Protein AF-Q5DG18-F1 (afdb_monomer_lite)

Structure (mmCIF, N/CA/C/O backbone):
data_AF-Q5DG18-F1
#
_entry.id   AF-Q5DG18-F1
#
loop_
_atom_site.group_PDB
_atom_site.id
_atom_site.type_symbol
_atom_site.label_atom_id
_atom_site.label_alt_id
_atom_site.label_comp_id
_atom_site.label_asym_id
_atom_site.label_entity_id
_atom_site.label_seq_id
_atom_site.pdbx_PDB_ins_code
_atom_site.Cartn_x
_atom_site.Cartn_y
_atom_site.Cartn_z
_atom_site.occupancy
_atom_site.B_iso_or_equiv
_atom_site.auth_seq_id
_atom_site.auth_comp_id
_atom_site.auth_asym_id
_atom_site.auth_atom_id
_atom_site.pdbx_PDB_model_num
ATOM 1 N N . MET A 1 1 ? -19.435 -71.019 -3.517 1.00 37.62 1 MET A N 1
ATOM 2 C CA . MET A 1 1 ? -18.216 -71.158 -2.699 1.00 37.62 1 MET A CA 1
ATOM 3 C C . MET A 1 1 ? -17.917 -69.802 -2.084 1.00 37.62 1 MET A C 1
ATOM 5 O O . MET A 1 1 ? -17.405 -68.933 -2.761 1.00 37.62 1 MET A O 1
ATOM 9 N N . ILE A 1 2 ? -18.351 -69.668 -0.830 1.00 40.06 2 ILE A N 1
ATOM 10 C CA . ILE A 1 2 ? -17.754 -68.855 0.236 1.00 40.06 2 ILE A CA 1
ATOM 11 C C . ILE A 1 2 ? -17.782 -67.321 0.075 1.00 40.06 2 ILE A C 1
ATOM 13 O O . ILE A 1 2 ? -17.008 -66.695 -0.637 1.00 40.06 2 ILE A O 1
ATOM 17 N N . TYR A 1 3 ? -18.711 -66.772 0.852 1.00 34.22 3 TYR A N 1
ATOM 18 C CA . TYR A 1 3 ? -18.859 -65.410 1.341 1.00 34.22 3 TYR A CA 1
ATOM 19 C C . TYR A 1 3 ? -17.612 -64.866 2.069 1.00 34.22 3 TYR A C 1
ATOM 21 O O . TYR A 1 3 ? -16.872 -65.628 2.681 1.00 34.22 3 TYR A O 1
ATOM 29 N N . SER A 1 4 ? -17.556 -63.533 2.184 1.00 35.25 4 SER A N 1
ATOM 30 C CA . SER A 1 4 ? -17.407 -62.809 3.464 1.00 35.25 4 SER A CA 1
ATOM 31 C C . SER A 1 4 ? -16.164 -61.920 3.643 1.00 35.25 4 SER A C 1
ATOM 33 O O . SER A 1 4 ? -15.028 -62.373 3.687 1.00 35.25 4 SER A O 1
ATOM 35 N N . THR A 1 5 ? -16.481 -60.642 3.882 1.00 39.91 5 THR A N 1
ATOM 36 C CA . THR A 1 5 ? -15.894 -59.723 4.879 1.00 39.91 5 THR A CA 1
ATOM 37 C C . THR A 1 5 ? -14.458 -59.232 4.719 1.00 39.91 5 THR A C 1
ATOM 39 O O . THR A 1 5 ? -13.484 -59.821 5.171 1.00 39.91 5 THR A O 1
ATOM 42 N N . HIS A 1 6 ? -14.403 -58.012 4.192 1.00 39.56 6 HIS A N 1
ATOM 43 C CA . HIS A 1 6 ? -13.329 -57.040 4.296 1.00 39.56 6 HIS A CA 1
ATOM 44 C C . HIS A 1 6 ? -13.414 -56.337 5.670 1.00 39.56 6 HIS A C 1
ATOM 46 O O . HIS A 1 6 ? -14.017 -55.273 5.794 1.00 39.56 6 HIS A O 1
ATOM 52 N N . SER A 1 7 ? -12.853 -56.936 6.719 1.00 46.97 7 SER A N 1
ATOM 53 C CA . SER A 1 7 ? -12.585 -56.265 7.999 1.00 46.97 7 SER A CA 1
ATOM 54 C C . SER A 1 7 ? -11.583 -57.086 8.803 1.00 46.97 7 SER A C 1
ATOM 56 O O . SER A 1 7 ? -11.714 -58.300 8.850 1.00 46.97 7 SER A O 1
ATOM 58 N N . GLU A 1 8 ? -10.655 -56.395 9.468 1.00 44.25 8 GLU A N 1
ATOM 59 C CA . GLU A 1 8 ? -9.570 -56.919 10.317 1.00 44.25 8 GLU A CA 1
ATOM 60 C C . GLU A 1 8 ? -8.264 -57.236 9.573 1.00 44.25 8 GLU A C 1
ATOM 62 O O . GLU A 1 8 ? -8.126 -58.245 8.902 1.00 44.25 8 GLU A O 1
ATOM 67 N N . ILE A 1 9 ? -7.300 -56.314 9.664 1.00 42.97 9 ILE A N 1
ATOM 68 C CA . ILE A 1 9 ? -5.936 -56.510 10.204 1.00 42.97 9 ILE A CA 1
ATOM 69 C C . ILE A 1 9 ? -5.275 -55.112 10.184 1.00 42.97 9 ILE A C 1
ATOM 71 O O . ILE A 1 9 ? -4.301 -54.811 9.497 1.00 42.97 9 ILE A O 1
ATOM 75 N N . PHE A 1 10 ? -5.841 -54.192 10.974 1.00 50.53 10 PHE A N 1
ATOM 76 C CA . PHE A 1 10 ? -5.001 -53.233 11.688 1.00 50.53 10 PHE A CA 1
ATOM 77 C C . PHE A 1 10 ? -4.280 -54.063 12.750 1.00 50.53 10 PHE A C 1
ATOM 79 O O . PHE A 1 10 ? -4.848 -54.382 13.788 1.00 50.53 10 PHE A O 1
ATOM 86 N N . GLY A 1 11 ? -3.059 -54.497 12.459 1.00 45.44 11 GLY A N 1
ATOM 87 C CA . GLY A 1 11 ? -2.344 -55.373 13.372 1.00 45.44 11 GLY A CA 1
ATOM 88 C C . GLY A 1 11 ? -0.892 -55.535 12.977 1.00 45.44 11 GLY A C 1
ATOM 89 O O . GLY A 1 11 ? -0.553 -56.397 12.181 1.00 45.44 11 GLY A O 1
ATOM 90 N N . ASN A 1 12 ? -0.035 -54.753 13.634 1.00 52.44 12 ASN A N 1
ATOM 91 C CA . ASN A 1 12 ? 1.319 -55.175 13.983 1.00 52.44 12 ASN A CA 1
ATOM 92 C C . ASN A 1 12 ? 2.467 -54.933 12.973 1.00 52.44 12 ASN A C 1
ATOM 94 O O . ASN A 1 12 ? 3.279 -55.812 12.703 1.00 52.44 12 ASN A O 1
ATOM 98 N N . ARG A 1 13 ? 2.643 -53.687 12.507 1.00 51.22 13 ARG A N 1
ATOM 99 C CA . ARG A 1 13 ? 3.901 -53.255 11.849 1.00 51.22 13 ARG A CA 1
ATOM 100 C C . ARG A 1 13 ? 5.101 -53.110 12.804 1.00 51.22 13 ARG A C 1
ATOM 102 O O . ARG A 1 13 ? 6.229 -52.981 12.341 1.00 51.22 13 ARG A O 1
ATOM 109 N N . ASN A 1 14 ? 4.887 -53.179 14.119 1.00 52.22 14 ASN A N 1
ATOM 110 C CA . ASN A 1 14 ? 5.923 -52.893 15.119 1.00 52.22 14 ASN A CA 1
ATOM 111 C C . ASN A 1 14 ? 6.667 -54.138 15.638 1.00 52.22 14 ASN A C 1
ATOM 113 O O . ASN A 1 14 ? 7.639 -53.994 16.373 1.00 52.22 14 ASN A O 1
ATOM 117 N N . THR A 1 15 ? 6.265 -55.354 15.256 1.00 53.34 15 THR A N 1
ATOM 118 C CA . THR A 1 15 ? 6.989 -56.589 15.630 1.00 53.34 15 THR A CA 1
ATOM 119 C C . THR A 1 15 ? 7.996 -57.047 14.579 1.00 53.34 15 THR A C 1
ATOM 121 O O . THR A 1 15 ? 9.030 -57.599 14.945 1.00 53.34 15 THR A O 1
ATOM 124 N N . LEU A 1 16 ? 7.777 -56.747 13.294 1.00 50.22 16 LEU A N 1
ATOM 125 C CA . LEU A 1 16 ? 8.704 -57.140 12.221 1.00 50.22 16 LEU A CA 1
ATOM 126 C C . LEU A 1 16 ? 10.040 -56.383 12.270 1.00 50.22 16 LEU A C 1
ATOM 128 O O . LEU A 1 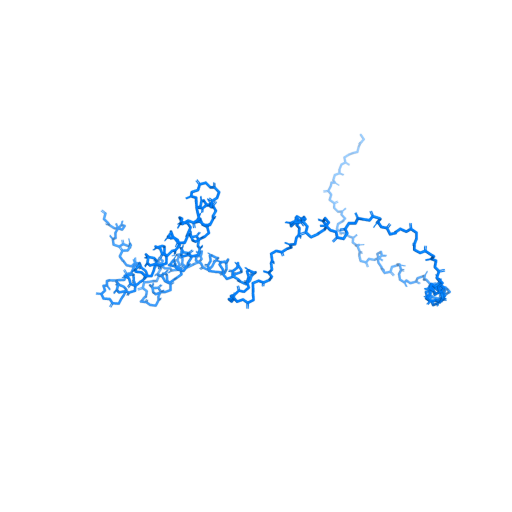16 ? 11.077 -56.941 11.929 1.00 50.22 16 LEU A O 1
ATOM 132 N N . VAL A 1 17 ? 10.043 -55.139 12.758 1.00 54.16 17 VAL A N 1
ATOM 133 C CA . VAL A 1 17 ? 11.279 -54.349 12.921 1.00 54.16 17 VAL A CA 1
ATOM 134 C C . VAL A 1 17 ? 12.109 -54.848 14.110 1.00 54.16 17 VAL A C 1
ATOM 136 O O . VAL A 1 17 ? 13.332 -54.757 14.093 1.00 54.16 17 VAL A O 1
ATOM 139 N N . LYS A 1 18 ? 11.456 -55.429 15.125 1.00 48.97 18 LYS A N 1
ATOM 140 C CA . LYS A 1 18 ? 12.129 -55.942 16.324 1.00 48.97 18 LYS A CA 1
ATOM 141 C C . LYS A 1 18 ? 12.815 -57.291 16.078 1.00 48.97 18 LYS A C 1
ATOM 143 O O . LYS A 1 18 ? 13.897 -57.513 16.599 1.00 48.97 18 LYS A O 1
ATOM 148 N N . ALA A 1 19 ? 12.259 -58.138 15.208 1.00 49.84 19 ALA A N 1
ATOM 149 C CA . ALA A 1 19 ? 12.877 -59.416 14.838 1.00 49.84 19 ALA A CA 1
ATOM 150 C C . ALA A 1 19 ? 14.132 -59.268 13.949 1.00 49.84 19 ALA A C 1
ATOM 152 O O . ALA A 1 19 ? 15.004 -60.132 13.968 1.00 49.84 19 ALA A O 1
ATOM 153 N N . LEU A 1 20 ? 14.255 -58.164 13.199 1.00 49.22 20 LEU A N 1
ATOM 154 C CA . LEU A 1 20 ? 15.414 -57.887 12.338 1.00 49.22 20 LEU A CA 1
ATOM 155 C C . LEU A 1 20 ? 16.660 -57.406 13.101 1.00 49.22 20 LEU A C 1
ATOM 157 O O . LEU A 1 20 ? 17.750 -57.421 12.535 1.00 49.22 20 LEU A O 1
ATOM 161 N N . PHE A 1 21 ? 16.518 -56.990 14.364 1.00 52.03 21 PHE A N 1
ATOM 162 C CA . PHE A 1 21 ? 17.633 -56.481 15.171 1.00 52.03 21 PHE A CA 1
ATOM 163 C C . PHE A 1 21 ? 18.273 -57.521 16.106 1.00 52.03 21 PHE A C 1
ATOM 165 O O . PHE A 1 21 ? 19.394 -57.296 16.553 1.00 52.03 21 PHE A O 1
ATOM 172 N N . ASP A 1 22 ? 17.632 -58.671 16.342 1.00 51.44 22 ASP A N 1
ATOM 173 C CA . ASP A 1 22 ? 18.088 -59.640 17.355 1.00 51.44 22 ASP A CA 1
ATOM 174 C C . ASP A 1 22 ? 18.911 -60.828 16.802 1.00 51.44 22 ASP A C 1
ATOM 176 O O . ASP A 1 22 ? 19.286 -61.719 17.560 1.00 51.44 22 ASP A O 1
ATOM 180 N N . THR A 1 23 ? 19.252 -60.872 15.504 1.00 58.81 23 THR A N 1
ATOM 181 C CA . THR A 1 23 ? 20.007 -62.010 14.916 1.00 58.81 23 THR A CA 1
ATOM 182 C C . THR A 1 23 ? 21.055 -61.621 13.864 1.00 58.81 23 THR A C 1
ATOM 184 O O . THR A 1 23 ? 21.134 -62.216 12.792 1.00 58.81 23 THR A O 1
ATOM 187 N N . ALA A 1 24 ? 21.926 -60.653 14.161 1.00 50.12 24 ALA A N 1
ATOM 188 C CA . ALA A 1 24 ? 23.115 -60.408 13.336 1.00 50.12 24 ALA A CA 1
ATOM 189 C C . ALA A 1 24 ? 24.408 -60.707 14.124 1.00 50.12 24 ALA A C 1
ATOM 191 O O . ALA A 1 24 ? 24.731 -59.973 15.060 1.00 50.12 24 ALA A O 1
ATOM 192 N N . PRO A 1 25 ? 25.168 -61.766 13.776 1.00 54.53 25 PRO A N 1
ATOM 193 C CA . PRO A 1 25 ? 26.430 -62.081 14.436 1.00 54.53 25 PRO A CA 1
ATOM 194 C C . PRO A 1 25 ? 27.489 -61.005 14.147 1.00 54.53 25 PRO A C 1
ATOM 196 O O . PRO A 1 25 ? 27.579 -60.448 13.051 1.00 54.53 25 PRO A O 1
ATOM 199 N N . THR A 1 26 ? 28.331 -60.743 15.145 1.00 58.75 26 THR A N 1
ATOM 200 C CA . THR A 1 26 ? 29.384 -59.710 15.212 1.00 58.75 26 THR A CA 1
ATOM 201 C C . THR A 1 26 ? 30.460 -59.776 14.113 1.00 58.75 26 THR A C 1
ATOM 203 O O . THR A 1 26 ? 31.319 -58.898 14.036 1.00 58.75 26 THR A O 1
ATOM 206 N N . SER A 1 27 ? 30.409 -60.762 13.215 1.00 56.41 27 SER A N 1
ATOM 207 C CA . SER A 1 27 ? 31.329 -60.944 12.087 1.00 56.41 27 SER A CA 1
ATOM 208 C C . SER A 1 27 ? 31.022 -60.051 10.874 1.00 56.41 27 SER A C 1
ATOM 210 O O . SER A 1 27 ? 31.940 -59.692 10.136 1.00 56.41 27 SER A O 1
ATOM 212 N N . ILE A 1 28 ? 29.769 -59.624 10.678 1.00 58.28 28 ILE A N 1
ATOM 213 C CA . ILE A 1 28 ? 29.373 -58.809 9.509 1.00 58.28 28 ILE A CA 1
ATOM 214 C C . ILE A 1 28 ? 29.826 -57.347 9.666 1.00 58.28 28 ILE A C 1
ATOM 216 O O . ILE A 1 28 ? 30.274 -56.715 8.707 1.00 58.28 28 ILE A O 1
ATOM 220 N N . MET A 1 29 ? 29.792 -56.818 10.892 1.00 58.25 29 MET A N 1
ATOM 221 C CA . MET A 1 29 ? 30.180 -55.431 11.174 1.00 58.25 29 MET A CA 1
ATOM 222 C C . MET A 1 29 ? 31.688 -55.184 11.012 1.00 58.25 29 MET A C 1
ATOM 224 O O . MET A 1 29 ? 32.088 -54.112 10.558 1.00 58.25 29 MET A O 1
ATOM 228 N N . LEU A 1 30 ? 32.531 -56.179 11.311 1.00 56.16 30 LEU A N 1
ATOM 229 C CA . LEU A 1 30 ? 33.982 -56.070 11.120 1.00 56.16 30 LEU A CA 1
ATOM 230 C C . LEU A 1 30 ? 34.377 -56.135 9.637 1.00 56.16 30 LEU A C 1
ATOM 232 O O . LEU A 1 30 ? 35.253 -55.380 9.217 1.00 56.16 30 LEU A O 1
ATOM 236 N N . ALA A 1 31 ? 33.689 -56.943 8.823 1.00 58.59 31 ALA A N 1
ATOM 237 C CA . ALA A 1 31 ? 33.901 -56.976 7.374 1.00 58.59 31 ALA A CA 1
ATOM 238 C C . ALA A 1 31 ? 33.528 -55.639 6.704 1.00 58.59 31 ALA A C 1
ATOM 240 O O . ALA A 1 31 ? 34.260 -55.145 5.840 1.00 58.59 31 ALA A O 1
ATOM 241 N N . TYR A 1 32 ? 32.436 -55.009 7.155 1.00 56.97 32 TYR A N 1
ATOM 242 C CA . TYR A 1 32 ? 32.004 -53.706 6.645 1.00 56.97 32 TYR A CA 1
ATOM 243 C C . TYR A 1 32 ? 32.986 -52.582 7.017 1.00 56.97 32 TYR A C 1
ATOM 245 O O . TYR A 1 32 ? 33.297 -51.721 6.189 1.00 56.97 32 TYR A O 1
ATOM 253 N N . TYR A 1 33 ? 33.537 -52.612 8.237 1.00 58.00 33 TYR A N 1
ATOM 254 C CA . TYR A 1 33 ? 34.531 -51.628 8.679 1.00 58.00 33 TYR A CA 1
ATOM 255 C C . TYR A 1 33 ? 35.888 -51.790 7.975 1.00 58.00 33 TYR A C 1
ATOM 257 O O . TYR A 1 33 ? 36.498 -50.793 7.581 1.00 58.00 33 TYR A O 1
ATOM 265 N N . GLN A 1 34 ? 36.343 -53.028 7.756 1.00 57.03 34 GLN A N 1
ATOM 266 C CA . GLN A 1 34 ? 37.609 -53.322 7.071 1.00 57.03 34 GLN A CA 1
ATOM 267 C C . GLN A 1 34 ? 37.562 -52.934 5.579 1.00 57.03 34 GLN A C 1
ATOM 269 O O . GLN A 1 34 ? 38.504 -52.319 5.076 1.00 57.03 34 GLN A O 1
ATOM 274 N N . CYS A 1 35 ? 36.441 -53.176 4.882 1.00 53.53 35 CYS A N 1
ATOM 275 C CA . CYS A 1 35 ? 36.270 -52.773 3.476 1.00 53.53 35 CYS A CA 1
ATOM 276 C C . CYS A 1 35 ? 36.292 -51.246 3.271 1.00 53.53 35 CYS A C 1
ATOM 278 O O . CYS A 1 35 ? 36.811 -50.764 2.263 1.00 53.53 35 CYS A O 1
ATOM 280 N N . ARG A 1 36 ? 35.776 -50.464 4.230 1.00 55.38 36 ARG A N 1
ATOM 281 C CA . ARG A 1 36 ? 35.717 -48.992 4.130 1.00 55.38 36 ARG A CA 1
ATOM 282 C C . ARG A 1 36 ? 37.065 -48.307 4.393 1.00 55.38 36 ARG A C 1
ATOM 284 O O . ARG A 1 36 ? 37.339 -47.237 3.849 1.00 55.38 36 ARG A O 1
ATOM 291 N N . LEU A 1 37 ? 37.920 -48.923 5.211 1.00 51.16 37 LEU A N 1
ATOM 292 C CA . LEU A 1 37 ? 39.277 -48.434 5.489 1.00 51.16 37 LEU A CA 1
ATOM 293 C C . LEU A 1 37 ? 40.284 -48.825 4.396 1.00 51.16 37 LEU A C 1
ATOM 295 O O . LEU A 1 37 ? 41.245 -48.092 4.166 1.00 51.16 37 LEU A O 1
ATOM 299 N N . LEU A 1 38 ? 40.045 -49.924 3.671 1.00 51.91 38 LEU A N 1
ATOM 300 C CA . LEU A 1 38 ? 40.872 -50.317 2.525 1.00 51.91 38 LEU A CA 1
ATOM 301 C C . LEU A 1 38 ? 40.547 -49.498 1.259 1.00 51.91 38 LEU A C 1
ATOM 303 O O . LEU A 1 38 ? 41.451 -49.172 0.491 1.00 51.91 38 LEU A O 1
ATOM 307 N N . SER A 1 39 ? 39.287 -49.076 1.070 1.00 50.84 39 SER A N 1
ATOM 308 C CA . SER A 1 39 ? 38.889 -48.262 -0.094 1.00 50.84 39 SER A CA 1
ATOM 309 C C . SER A 1 39 ? 39.436 -46.829 -0.069 1.00 50.84 39 SER A C 1
ATOM 311 O O . SER A 1 39 ? 39.425 -46.150 -1.090 1.00 50.84 39 SER A O 1
ATOM 313 N N . SER A 1 40 ? 39.914 -46.349 1.083 1.00 50.28 40 SER A N 1
ATOM 314 C CA . SER A 1 40 ? 40.430 -44.983 1.252 1.00 50.28 40 SER A CA 1
ATOM 315 C C . SER A 1 40 ? 41.936 -44.847 0.986 1.00 50.28 40 SER A C 1
ATOM 317 O O . SER A 1 40 ? 42.458 -43.735 1.030 1.00 50.28 40 SER A O 1
ATOM 319 N N . ARG A 1 41 ? 42.646 -45.941 0.660 1.00 52.75 41 ARG A N 1
ATOM 320 C CA . ARG A 1 41 ? 44.099 -45.922 0.388 1.00 52.75 41 ARG A CA 1
ATOM 321 C C . ARG A 1 41 ? 44.510 -46.250 -1.056 1.00 52.75 41 ARG A C 1
ATOM 323 O O . ARG A 1 41 ? 45.704 -46.288 -1.326 1.00 52.75 41 ARG A O 1
ATOM 330 N N . LEU A 1 42 ? 43.573 -46.432 -1.994 1.00 54.97 42 LEU A N 1
ATOM 331 C CA . LEU A 1 42 ? 43.878 -46.838 -3.382 1.00 54.97 42 LEU A CA 1
ATOM 332 C C . LEU A 1 42 ? 43.311 -45.920 -4.481 1.00 54.97 42 LEU A C 1
ATOM 334 O O . LEU A 1 42 ? 43.016 -46.374 -5.581 1.00 54.97 42 LEU A O 1
ATOM 338 N N . THR A 1 43 ? 43.229 -44.611 -4.241 1.00 53.22 43 THR A N 1
ATOM 339 C CA . THR A 1 43 ? 43.080 -43.620 -5.329 1.00 53.22 43 THR A CA 1
ATOM 340 C C . THR A 1 43 ? 44.033 -42.440 -5.139 1.00 53.22 43 THR A C 1
ATOM 342 O O . THR A 1 43 ? 43.641 -41.279 -5.180 1.00 53.22 43 THR A O 1
ATOM 345 N N . ALA A 1 44 ? 45.306 -42.752 -4.905 1.00 53.19 44 ALA A N 1
ATOM 346 C CA . ALA A 1 44 ? 46.431 -41.859 -5.154 1.00 53.19 44 ALA A CA 1
ATOM 347 C C . ALA A 1 44 ? 47.261 -42.507 -6.269 1.00 53.19 44 ALA A C 1
ATOM 349 O O . ALA A 1 44 ? 48.213 -43.238 -6.017 1.00 53.19 44 ALA A O 1
ATOM 350 N N . GLY A 1 45 ? 46.817 -42.329 -7.511 1.00 42.91 45 GLY A N 1
ATOM 351 C CA . GLY A 1 45 ? 47.455 -42.908 -8.687 1.00 42.91 45 GLY A CA 1
ATOM 352 C C . GLY A 1 45 ? 47.111 -42.077 -9.909 1.00 42.91 45 GLY A C 1
ATOM 353 O O . GLY A 1 45 ? 45.979 -42.093 -10.383 1.00 42.91 45 GLY A O 1
ATOM 354 N N . SER A 1 46 ? 48.084 -41.300 -10.368 1.00 53.34 46 SER A N 1
ATOM 355 C CA . SER A 1 46 ? 48.025 -40.477 -11.569 1.00 53.34 46 SER A CA 1
ATOM 356 C C . SER A 1 46 ? 47.644 -41.315 -12.790 1.00 53.34 46 SER A C 1
ATOM 358 O O . SER A 1 46 ? 48.384 -42.216 -13.177 1.00 53.34 46 SER A O 1
ATOM 360 N N . ILE A 1 47 ? 46.525 -40.976 -13.432 1.00 52.50 47 ILE A N 1
ATOM 361 C CA . ILE A 1 47 ? 46.190 -41.440 -14.780 1.00 52.50 47 ILE A CA 1
ATOM 362 C C . ILE A 1 47 ? 45.974 -40.202 -15.648 1.00 52.50 47 ILE A C 1
ATOM 364 O O . ILE A 1 47 ? 45.283 -39.250 -15.288 1.00 52.50 47 ILE A O 1
ATOM 368 N N . ILE A 1 48 ? 46.672 -40.223 -16.773 1.00 49.59 48 ILE A N 1
ATOM 369 C CA . ILE A 1 48 ? 46.853 -39.171 -17.764 1.00 49.59 48 ILE A CA 1
ATOM 370 C C . ILE A 1 48 ? 45.493 -38.603 -18.205 1.00 49.59 48 ILE A C 1
ATOM 372 O O . ILE A 1 48 ? 44.598 -39.327 -18.637 1.00 49.59 48 ILE A O 1
ATOM 376 N N . SER A 1 49 ? 45.345 -37.279 -18.109 1.00 49.75 49 SER A N 1
ATOM 377 C CA . SER A 1 49 ? 44.162 -36.533 -18.548 1.00 49.75 49 SER A CA 1
ATOM 378 C C . SER A 1 49 ? 44.093 -36.489 -20.083 1.00 49.75 49 SER A C 1
ATOM 380 O O . SER A 1 49 ? 44.608 -35.569 -20.712 1.00 49.75 49 SER A O 1
ATOM 382 N N . VAL A 1 50 ? 43.462 -37.500 -20.690 1.00 54.59 50 VAL A N 1
ATOM 383 C CA . VAL A 1 50 ? 43.197 -37.594 -22.148 1.00 54.59 50 VAL A CA 1
ATOM 384 C C . VAL A 1 50 ? 41.761 -37.155 -22.501 1.00 54.59 50 VAL A C 1
ATOM 386 O O . VAL A 1 50 ? 41.290 -37.322 -23.616 1.00 54.59 50 VAL A O 1
ATOM 389 N N . CYS A 1 51 ? 41.055 -36.502 -21.575 1.00 47.72 51 CYS A N 1
ATOM 390 C CA . CYS A 1 51 ? 39.781 -35.823 -21.840 1.00 47.72 51 CYS A CA 1
ATOM 391 C C . CYS A 1 51 ? 39.902 -34.321 -21.541 1.00 47.72 51 CYS A C 1
ATOM 393 O O . CYS A 1 51 ? 39.180 -33.776 -20.710 1.00 47.72 51 CYS A O 1
ATOM 395 N N . ARG A 1 52 ? 40.834 -33.629 -22.208 1.00 47.09 52 ARG A N 1
ATOM 396 C CA . ARG A 1 52 ? 40.710 -32.175 -22.384 1.00 47.09 52 ARG A CA 1
ATOM 397 C C . ARG A 1 52 ? 39.816 -31.934 -23.600 1.00 47.09 52 ARG A C 1
ATOM 399 O O . ARG A 1 52 ? 40.219 -32.338 -24.690 1.00 47.09 52 ARG A O 1
ATOM 406 N N . PRO A 1 53 ? 38.660 -31.257 -23.479 1.00 48.62 53 PRO A N 1
ATOM 407 C CA . PRO A 1 53 ? 37.985 -30.740 -24.658 1.00 48.62 53 PRO A CA 1
ATOM 408 C C . PRO A 1 53 ? 38.926 -29.740 -25.340 1.00 48.62 53 PRO A C 1
ATOM 410 O O . PRO A 1 53 ? 39.241 -28.669 -24.811 1.00 48.62 53 PRO A O 1
ATOM 413 N N . ILE A 1 54 ? 39.432 -30.144 -26.504 1.00 57.06 54 ILE A N 1
ATOM 414 C CA . ILE A 1 54 ? 40.191 -29.303 -27.418 1.00 57.06 54 ILE A CA 1
ATOM 415 C C . ILE A 1 54 ? 39.257 -28.168 -27.857 1.00 57.06 54 ILE A C 1
ATOM 417 O O . ILE A 1 54 ? 38.198 -28.383 -28.435 1.00 57.06 54 ILE A O 1
ATOM 421 N N . THR A 1 55 ? 39.665 -26.942 -27.526 1.00 54.12 55 THR A N 1
ATOM 422 C CA . THR A 1 55 ? 39.068 -25.659 -27.930 1.00 54.12 55 THR A CA 1
ATOM 423 C C . THR A 1 55 ? 37.635 -25.367 -27.464 1.00 54.12 55 THR A C 1
ATOM 425 O O . THR A 1 55 ? 36.687 -25.405 -28.235 1.00 54.12 55 THR A O 1
ATOM 428 N N . GLN A 1 56 ? 37.478 -24.882 -26.227 1.00 50.75 56 GLN A N 1
ATOM 429 C CA . GLN A 1 56 ? 36.319 -24.030 -25.904 1.00 50.75 56 GLN A CA 1
ATOM 430 C C . GLN A 1 56 ? 36.602 -22.850 -24.959 1.00 50.75 56 GLN A C 1
ATOM 432 O O . GLN A 1 56 ? 35.678 -22.207 -24.471 1.00 50.75 56 GLN A O 1
ATOM 437 N N . GLY A 1 57 ? 37.867 -22.454 -24.776 1.00 49.03 57 GLY A N 1
ATOM 438 C CA . GLY A 1 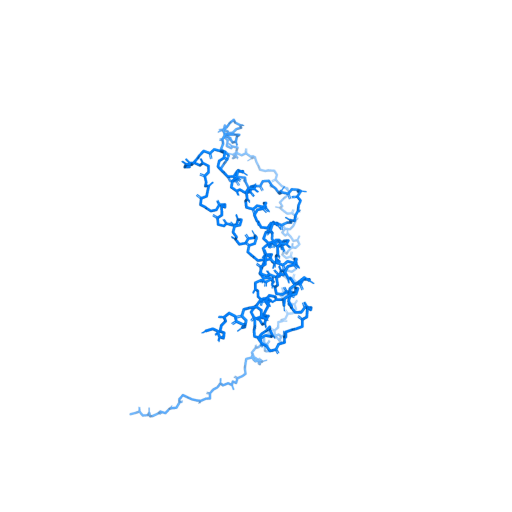57 ? 38.208 -21.272 -23.967 1.00 49.03 57 GLY A CA 1
ATOM 439 C C . GLY A 1 57 ? 37.651 -19.942 -24.505 1.00 49.03 57 GLY A C 1
ATOM 440 O O . GLY A 1 57 ? 37.511 -18.988 -23.746 1.00 49.03 57 GLY A O 1
ATOM 441 N N . ARG A 1 58 ? 37.293 -19.865 -25.798 1.00 47.12 58 ARG A N 1
ATOM 442 C CA . ARG A 1 58 ? 36.780 -18.632 -26.426 1.00 47.12 58 ARG A CA 1
ATOM 443 C C . ARG A 1 58 ? 35.260 -18.630 -26.666 1.00 47.12 58 ARG A C 1
ATOM 445 O O . ARG A 1 58 ? 34.679 -17.555 -26.743 1.00 47.12 58 ARG A O 1
ATOM 452 N N . VAL A 1 59 ? 34.604 -19.796 -26.704 1.00 50.44 59 VAL A N 1
ATOM 453 C CA . VAL A 1 59 ? 33.143 -19.913 -26.932 1.00 50.44 59 VAL A CA 1
ATOM 454 C C . VAL A 1 59 ? 32.356 -20.053 -25.622 1.00 50.44 59 VAL A C 1
ATOM 456 O O . VAL A 1 59 ? 31.220 -19.594 -25.549 1.00 50.44 59 VAL A O 1
ATOM 459 N N . LEU A 1 60 ? 32.964 -20.548 -24.537 1.00 50.56 60 LEU A N 1
ATOM 460 C CA . LEU A 1 60 ? 32.316 -20.551 -23.214 1.00 50.56 60 LEU A CA 1
ATOM 461 C C . LEU A 1 60 ? 32.121 -19.142 -22.634 1.00 50.56 60 LEU A C 1
ATOM 463 O O . LEU A 1 60 ? 31.275 -18.944 -21.770 1.00 50.56 60 LEU A O 1
ATOM 467 N N . LYS A 1 61 ? 32.847 -18.137 -23.142 1.00 49.88 61 LYS A N 1
ATOM 468 C CA . LYS A 1 61 ? 32.590 -16.728 -22.810 1.00 49.88 61 LYS A CA 1
ATOM 469 C C . LYS A 1 61 ? 31.409 -16.132 -23.592 1.00 49.88 61 LYS A C 1
ATOM 471 O O . LYS A 1 61 ? 30.933 -15.061 -23.231 1.00 49.88 61 LYS A O 1
ATOM 476 N N . ALA A 1 62 ? 30.959 -16.805 -24.655 1.00 53.56 62 ALA A N 1
ATOM 477 C CA . ALA A 1 62 ? 29.929 -16.321 -25.573 1.00 53.56 62 ALA A CA 1
ATOM 478 C C . ALA A 1 62 ? 28.537 -16.929 -25.318 1.00 53.56 62 ALA A C 1
ATOM 480 O O . ALA A 1 62 ? 27.538 -16.332 -25.710 1.00 53.56 62 ALA A O 1
ATOM 481 N N . MET A 1 63 ? 28.428 -18.065 -24.621 1.00 52.66 63 MET A N 1
ATOM 482 C CA . MET A 1 63 ? 27.131 -18.624 -24.219 1.00 52.66 63 MET A CA 1
ATOM 483 C C . MET A 1 63 ? 26.758 -18.176 -22.807 1.00 52.66 63 MET A C 1
ATOM 485 O O . MET A 1 63 ? 27.002 -18.853 -21.813 1.00 52.66 63 MET A O 1
ATOM 489 N N . LYS A 1 64 ? 26.094 -17.020 -22.734 1.00 56.88 64 LYS A N 1
ATOM 490 C CA . LYS A 1 64 ? 25.380 -16.512 -21.553 1.00 56.88 64 LYS A CA 1
ATOM 491 C C . LYS A 1 64 ? 24.076 -17.300 -21.313 1.00 56.88 64 LYS A C 1
ATOM 493 O O . LYS A 1 64 ? 23.015 -16.712 -21.133 1.00 56.88 64 LYS A O 1
ATOM 498 N N . LEU A 1 65 ? 24.134 -18.629 -21.386 1.00 59.47 65 LEU A N 1
ATOM 499 C CA . LEU A 1 65 ? 22.978 -19.520 -21.318 1.00 59.47 65 LEU A CA 1
ATOM 500 C C . LEU A 1 65 ? 23.143 -20.440 -20.103 1.00 59.47 65 LEU A C 1
ATOM 502 O O . LEU A 1 65 ? 23.711 -21.520 -20.208 1.00 59.47 65 LEU A O 1
ATOM 506 N N . GLY A 1 66 ? 22.706 -19.966 -18.932 1.00 55.41 66 GLY A N 1
ATOM 507 C CA . GLY A 1 66 ? 22.625 -20.791 -17.719 1.00 55.41 66 GLY A CA 1
ATOM 508 C C . GLY A 1 66 ? 23.306 -20.246 -16.463 1.00 55.41 66 GLY A C 1
ATOM 509 O O . GLY A 1 66 ? 23.213 -20.880 -15.416 1.00 55.41 66 GLY A O 1
ATOM 510 N N . THR A 1 67 ? 23.960 -19.080 -16.494 1.00 63.44 67 THR A N 1
ATOM 511 C CA . THR A 1 67 ? 24.387 -18.455 -15.233 1.00 63.44 67 THR A CA 1
ATOM 512 C C . THR A 1 67 ? 23.140 -17.970 -14.502 1.00 63.44 67 THR A C 1
ATOM 514 O O . THR A 1 67 ? 22.451 -17.076 -14.999 1.00 63.44 67 THR A O 1
ATOM 517 N N . ALA A 1 68 ? 22.834 -18.574 -13.347 1.00 63.53 68 ALA A N 1
ATOM 518 C CA . ALA A 1 68 ? 21.788 -18.082 -12.457 1.00 63.53 68 ALA A CA 1
ATOM 519 C C . ALA A 1 68 ? 21.968 -16.563 -12.270 1.00 63.53 68 ALA A C 1
ATOM 521 O O . ALA A 1 68 ? 23.115 -16.101 -12.188 1.00 63.53 68 ALA A O 1
ATOM 522 N N . PRO A 1 69 ? 20.875 -15.776 -12.264 1.00 67.56 69 PRO A N 1
ATOM 523 C CA . PRO A 1 69 ? 20.974 -14.333 -12.103 1.00 67.56 69 PRO A CA 1
ATOM 524 C C . PRO A 1 69 ? 21.840 -14.031 -10.880 1.00 67.56 69 PRO A C 1
ATOM 526 O O . PRO A 1 69 ? 21.694 -14.672 -9.837 1.00 67.56 69 PRO A O 1
ATOM 529 N N . ALA A 1 70 ? 22.783 -13.097 -11.033 1.00 67.31 70 ALA A N 1
ATOM 530 C CA . ALA A 1 70 ? 23.679 -12.717 -9.952 1.00 67.31 70 ALA A CA 1
ATOM 531 C C . ALA A 1 70 ? 22.854 -12.420 -8.693 1.00 67.31 70 ALA A C 1
ATOM 533 O O . ALA A 1 70 ? 21.862 -11.688 -8.772 1.00 67.31 70 ALA A O 1
ATOM 534 N N . VAL A 1 71 ? 23.254 -13.010 -7.558 1.00 66.81 71 VAL A N 1
ATOM 535 C CA . VAL A 1 71 ? 22.591 -12.800 -6.265 1.00 66.81 71 VAL A CA 1
ATOM 536 C C . VAL A 1 71 ? 22.412 -11.300 -6.071 1.00 66.81 71 VAL A C 1
ATOM 538 O O . VAL A 1 71 ? 23.392 -10.553 -6.052 1.00 66.81 71 VAL A O 1
ATOM 541 N N . GLN A 1 72 ? 21.157 -10.859 -5.976 1.00 68.19 72 GLN A N 1
ATOM 542 C CA . GLN A 1 72 ? 20.829 -9.476 -5.659 1.00 68.19 72 GLN A CA 1
ATOM 543 C C . GLN A 1 72 ? 21.433 -9.187 -4.277 1.00 68.19 72 GLN A C 1
ATOM 545 O O . GLN A 1 72 ? 20.970 -9.721 -3.274 1.00 68.19 72 GLN A O 1
ATOM 550 N N . LYS A 1 73 ? 22.519 -8.408 -4.227 1.00 66.94 73 LYS A N 1
ATOM 551 C CA . LYS A 1 73 ? 23.230 -8.087 -2.975 1.00 66.94 73 LYS A CA 1
ATOM 552 C C . LYS A 1 73 ? 22.591 -6.930 -2.201 1.00 66.94 73 LYS A C 1
ATOM 554 O O . LYS A 1 73 ? 23.090 -6.555 -1.146 1.00 66.94 73 LYS A O 1
ATOM 559 N N . THR A 1 74 ? 21.522 -6.344 -2.731 1.00 75.19 74 THR A N 1
ATOM 560 C CA . THR A 1 74 ? 20.900 -5.130 -2.203 1.00 75.19 74 THR A CA 1
ATOM 561 C C . THR A 1 74 ? 19.398 -5.345 -2.079 1.00 75.19 74 THR A C 1
ATOM 563 O O . THR A 1 74 ? 18.764 -5.813 -3.023 1.00 75.19 74 THR A O 1
ATOM 566 N N . GLY A 1 75 ? 18.832 -4.982 -0.928 1.00 79.00 75 GLY A N 1
ATOM 567 C CA . GLY A 1 75 ? 17.413 -5.169 -0.624 1.00 79.00 75 GLY A CA 1
ATOM 568 C C . GLY A 1 75 ? 17.089 -6.515 0.029 1.00 79.00 75 GLY A C 1
ATOM 569 O O . GLY A 1 75 ? 17.974 -7.281 0.408 1.00 79.00 75 GLY A O 1
ATOM 570 N N . LEU A 1 76 ? 15.791 -6.772 0.198 1.00 82.12 76 LEU A N 1
ATOM 571 C CA . LEU A 1 76 ? 15.282 -8.005 0.790 1.00 82.12 76 LEU A CA 1
ATOM 572 C C . LEU A 1 76 ? 15.519 -9.188 -0.162 1.00 82.12 76 LEU A C 1
ATOM 574 O O . LEU A 1 76 ? 15.297 -9.070 -1.368 1.00 82.12 76 LEU A O 1
ATOM 578 N N . LEU A 1 77 ? 15.938 -10.336 0.378 1.00 90.44 77 LEU A N 1
ATOM 579 C CA . LEU A 1 77 ? 16.111 -11.550 -0.420 1.00 90.44 77 LEU A CA 1
ATOM 580 C C . LEU A 1 77 ? 14.788 -11.920 -1.120 1.00 90.44 77 LEU A C 1
ATOM 582 O O . LEU A 1 77 ? 13.737 -11.857 -0.474 1.00 90.44 77 LEU A O 1
ATOM 586 N N . PRO A 1 78 ? 14.813 -12.372 -2.390 1.00 88.50 78 PRO A N 1
ATOM 587 C CA . PRO A 1 78 ? 13.593 -12.724 -3.121 1.00 88.50 78 PRO A CA 1
ATOM 588 C C . PRO A 1 78 ? 12.727 -13.775 -2.413 1.00 88.50 78 PRO A C 1
ATOM 590 O O . PRO A 1 78 ? 11.504 -13.684 -2.433 1.00 88.50 78 PRO A O 1
ATOM 593 N N . SER A 1 79 ? 13.356 -14.743 -1.740 1.00 90.25 79 SER A N 1
ATOM 594 C CA . SER A 1 79 ? 12.655 -15.764 -0.953 1.00 90.25 79 SER A CA 1
ATOM 595 C C . SER A 1 79 ? 11.921 -15.171 0.250 1.00 90.25 79 SER A C 1
ATOM 597 O O . SER A 1 79 ? 10.782 -15.537 0.518 1.00 90.25 79 SER A O 1
ATOM 599 N N . VAL A 1 80 ? 12.546 -14.228 0.958 1.00 92.81 80 VAL A N 1
ATOM 600 C CA . VAL A 1 80 ? 11.935 -13.561 2.114 1.00 92.81 80 VAL A CA 1
ATOM 601 C C . VAL A 1 80 ? 10.795 -12.654 1.658 1.00 92.81 80 VAL A C 1
ATOM 603 O O . VAL A 1 80 ? 9.734 -12.678 2.270 1.00 92.81 80 VAL A O 1
ATOM 606 N N . HIS A 1 81 ? 10.974 -11.916 0.558 1.00 91.06 81 HIS A N 1
ATOM 607 C CA . HIS A 1 81 ? 9.911 -11.102 -0.038 1.00 91.06 81 HIS A CA 1
ATOM 608 C C . HIS A 1 81 ? 8.667 -11.942 -0.344 1.00 91.06 81 HIS A C 1
ATOM 610 O O . HIS A 1 81 ? 7.570 -11.608 0.098 1.00 91.06 81 HIS A O 1
ATOM 616 N N . TRP A 1 82 ? 8.859 -13.080 -1.016 1.00 93.69 82 TRP A N 1
ATOM 617 C CA . TRP A 1 82 ? 7.779 -14.010 -1.327 1.00 93.69 82 TRP A CA 1
ATOM 618 C C . TRP A 1 82 ? 7.064 -14.512 -0.066 1.00 93.69 82 TRP A C 1
ATOM 620 O O . TRP A 1 82 ? 5.834 -14.499 -0.006 1.00 93.69 82 TRP A O 1
ATOM 630 N N . THR A 1 83 ? 7.815 -14.899 0.969 1.00 95.94 83 THR A N 1
ATOM 631 C CA . THR A 1 83 ? 7.226 -15.368 2.230 1.00 95.94 83 THR A CA 1
ATOM 632 C C . THR A 1 83 ? 6.396 -14.278 2.908 1.00 95.94 83 THR A C 1
ATOM 634 O O . THR A 1 83 ? 5.286 -14.557 3.359 1.00 95.94 83 THR A O 1
ATOM 637 N N . ILE A 1 84 ? 6.879 -13.031 2.947 1.00 94.69 84 ILE A N 1
ATOM 638 C CA . ILE A 1 84 ? 6.140 -11.918 3.565 1.00 94.69 84 ILE A CA 1
ATOM 639 C C . ILE A 1 84 ? 4.839 -11.638 2.806 1.00 94.69 84 ILE A C 1
ATOM 641 O O . ILE A 1 84 ? 3.796 -11.481 3.439 1.00 94.69 84 ILE A O 1
ATOM 645 N N . GLU A 1 85 ? 4.859 -11.638 1.471 1.00 95.06 85 GLU A N 1
ATOM 646 C CA . GLU A 1 85 ? 3.633 -11.483 0.678 1.00 95.06 85 GLU A CA 1
ATOM 647 C C . GLU A 1 85 ? 2.582 -12.536 1.039 1.00 95.06 85 GLU A C 1
ATOM 649 O O . GLU A 1 85 ? 1.400 -12.211 1.184 1.00 95.06 85 GLU A O 1
ATOM 654 N N . ARG A 1 86 ? 3.006 -13.802 1.187 1.00 96.62 86 ARG A N 1
ATOM 655 C CA . ARG A 1 86 ? 2.096 -14.892 1.553 1.00 96.62 86 ARG A CA 1
ATOM 656 C C . ARG A 1 86 ? 1.550 -14.702 2.962 1.00 96.62 86 ARG A C 1
ATOM 658 O O . ARG A 1 86 ? 0.351 -14.876 3.153 1.00 96.62 86 ARG A O 1
ATOM 665 N N . ILE A 1 87 ? 2.382 -14.287 3.918 1.00 97.00 87 ILE A N 1
ATOM 666 C CA . ILE A 1 87 ? 1.940 -14.001 5.289 1.00 97.00 87 ILE A CA 1
ATOM 667 C C . ILE A 1 87 ? 0.856 -12.919 5.283 1.00 97.00 87 ILE A C 1
ATOM 669 O O . ILE A 1 87 ? -0.217 -13.153 5.835 1.00 97.00 87 ILE A O 1
ATOM 673 N N . ILE A 1 88 ? 1.074 -11.789 4.599 1.00 96.19 88 ILE A N 1
ATOM 674 C CA . ILE A 1 88 ? 0.065 -10.719 4.516 1.00 96.19 88 ILE A CA 1
ATOM 675 C C . ILE A 1 88 ? -1.219 -11.230 3.850 1.00 96.19 88 ILE A C 1
ATOM 677 O O . ILE A 1 88 ? -2.302 -11.031 4.394 1.00 96.19 88 ILE A O 1
ATOM 681 N N . ALA A 1 89 ? -1.113 -11.948 2.727 1.00 96.19 89 ALA A N 1
ATOM 682 C CA . ALA A 1 89 ? -2.278 -12.485 2.023 1.00 96.19 89 ALA A CA 1
ATOM 683 C C . ALA A 1 89 ? -3.090 -13.463 2.892 1.00 96.19 89 ALA A C 1
ATOM 685 O O . ALA A 1 89 ? -4.312 -13.360 2.975 1.00 96.19 89 ALA A O 1
ATOM 686 N N . THR A 1 90 ? -2.419 -14.388 3.584 1.00 97.50 90 THR A N 1
ATOM 687 C CA . THR A 1 90 ? -3.089 -15.328 4.498 1.00 97.50 90 THR A CA 1
ATOM 688 C C . THR A 1 90 ? -3.664 -14.632 5.729 1.00 97.50 90 THR A C 1
ATOM 690 O O . THR A 1 90 ? -4.730 -15.022 6.192 1.00 97.50 90 THR A O 1
ATOM 693 N N . GLY A 1 91 ? -3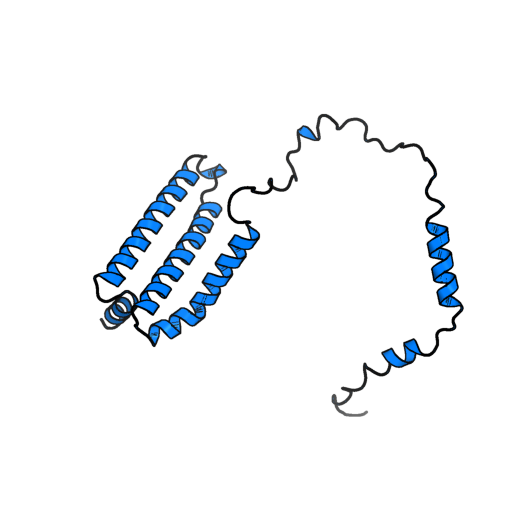.014 -13.574 6.225 1.00 96.50 91 GLY A N 1
ATOM 694 C CA . GLY A 1 91 ? -3.497 -12.772 7.348 1.00 96.50 91 GLY A CA 1
ATOM 695 C C . GLY A 1 91 ? -4.740 -11.948 7.013 1.00 96.50 91 GLY A C 1
ATOM 696 O O . GLY A 1 91 ? -5.568 -11.712 7.888 1.00 96.50 91 GLY A O 1
ATOM 697 N N . MET A 1 92 ? -4.927 -11.565 5.747 1.00 96.62 92 MET A N 1
ATOM 698 C CA . MET A 1 92 ? -6.128 -10.851 5.303 1.00 96.62 92 MET A CA 1
ATOM 699 C C . MET A 1 92 ? -7.389 -11.729 5.316 1.00 96.62 92 MET A C 1
ATOM 701 O O . MET A 1 92 ? -8.482 -11.201 5.501 1.00 96.62 92 MET A O 1
ATOM 705 N N . LEU A 1 93 ? -7.262 -13.057 5.196 1.00 96.69 93 LEU A N 1
ATOM 706 C CA . LEU A 1 93 ? -8.409 -13.975 5.228 1.00 96.69 93 LEU A CA 1
ATOM 707 C C . LEU A 1 93 ? -9.238 -13.870 6.523 1.00 96.69 93 LEU A C 1
ATOM 709 O O . LEU A 1 93 ? -10.438 -13.621 6.418 1.00 96.69 93 LEU A O 1
ATOM 713 N N . PRO A 1 94 ? -8.660 -14.014 7.735 1.00 95.88 94 PRO A N 1
ATOM 714 C CA . PRO A 1 94 ? -9.398 -13.778 8.973 1.00 95.88 94 PRO A CA 1
ATOM 715 C C . PRO A 1 94 ? -9.650 -12.289 9.237 1.00 95.88 94 PRO A C 1
ATOM 717 O O . PRO A 1 94 ? -10.577 -11.957 9.965 1.00 95.88 94 PRO A O 1
ATOM 720 N N . LEU A 1 95 ? -8.869 -11.378 8.652 1.00 95.75 95 LEU A N 1
ATOM 721 C CA . LEU A 1 95 ? -9.023 -9.943 8.892 1.00 95.75 95 LEU A CA 1
ATOM 722 C C . LEU A 1 95 ? -10.403 -9.423 8.465 1.00 95.75 95 LEU A C 1
ATOM 724 O O . LEU A 1 95 ? -11.014 -8.654 9.201 1.00 95.75 95 LEU A O 1
ATOM 728 N N . TYR A 1 96 ? -10.912 -9.859 7.311 1.00 93.44 96 TYR A N 1
ATOM 729 C CA . TYR A 1 96 ? -12.204 -9.402 6.789 1.00 93.44 96 TYR A CA 1
ATOM 730 C C . TYR A 1 96 ? -13.414 -9.741 7.677 1.00 93.44 96 TYR A C 1
ATOM 732 O O . TYR A 1 96 ? -14.157 -8.817 8.005 1.00 93.44 96 TYR A O 1
ATOM 740 N N . PRO A 1 97 ? -13.643 -10.996 8.119 1.00 94.75 97 PRO A N 1
ATOM 741 C CA . PRO A 1 97 ? -14.757 -11.287 9.021 1.00 94.75 97 PRO A CA 1
ATOM 742 C C . PRO A 1 97 ? -14.616 -10.573 10.371 1.00 94.75 97 PRO A C 1
ATOM 744 O O . PRO A 1 97 ? -15.617 -10.130 10.930 1.00 94.75 97 PRO A O 1
ATOM 747 N N . ILE A 1 98 ? -13.390 -10.390 10.874 1.00 95.19 98 ILE A N 1
ATOM 748 C CA . ILE A 1 98 ? -13.163 -9.638 12.114 1.00 95.19 98 ILE A CA 1
ATOM 749 C C . ILE A 1 98 ? -13.501 -8.149 11.914 1.00 95.19 98 ILE A C 1
ATOM 751 O O . ILE A 1 98 ? -14.136 -7.550 12.780 1.00 95.19 98 ILE A O 1
ATOM 755 N N . ALA A 1 99 ? -13.152 -7.565 10.764 1.00 93.81 99 ALA A N 1
ATOM 756 C CA . ALA A 1 99 ? -13.497 -6.188 10.412 1.00 93.81 99 ALA A CA 1
ATOM 757 C C . ALA A 1 99 ? -15.013 -5.972 10.269 1.00 93.81 99 ALA A C 1
ATOM 759 O O . ALA A 1 99 ? -15.512 -4.898 10.577 1.00 93.81 99 ALA A O 1
ATOM 760 N N . LEU A 1 100 ? -15.779 -6.988 9.858 1.00 91.81 100 LEU A N 1
ATOM 761 C CA . LEU A 1 100 ? -17.242 -6.888 9.834 1.00 91.81 100 LEU A CA 1
ATOM 762 C C . LEU A 1 100 ? -17.849 -6.834 11.243 1.00 91.81 100 LEU A C 1
ATOM 764 O O . LEU A 1 100 ? -18.881 -6.190 11.430 1.00 91.81 100 LEU A O 1
ATOM 768 N N . TYR A 1 101 ? -17.211 -7.470 12.227 1.00 93.81 101 TYR A N 1
ATOM 769 C CA . TYR A 1 101 ? -17.687 -7.491 13.611 1.00 93.81 101 TYR A CA 1
ATOM 770 C C . TYR A 1 101 ? -17.190 -6.295 14.442 1.00 93.81 101 TYR A C 1
ATOM 772 O O . TYR A 1 101 ? -17.937 -5.779 15.269 1.00 93.81 101 TYR A O 1
ATOM 780 N N . MET A 1 102 ? -15.951 -5.832 14.228 1.00 92.44 102 MET A N 1
ATOM 781 C CA . MET A 1 102 ? -15.320 -4.771 15.027 1.00 92.44 102 MET A CA 1
ATOM 782 C C . MET A 1 102 ? -14.893 -3.561 14.188 1.00 92.44 102 MET A C 1
ATOM 784 O O . MET A 1 102 ? -13.929 -3.637 13.428 1.00 92.44 102 MET A O 1
ATOM 788 N N . ASP A 1 103 ? -15.510 -2.406 14.450 1.00 90.06 103 ASP A N 1
ATOM 789 C CA . ASP A 1 103 ? -15.227 -1.132 13.762 1.00 90.06 103 ASP A CA 1
ATOM 790 C C . ASP A 1 103 ? -14.349 -0.187 14.594 1.00 90.06 103 ASP A C 1
ATOM 792 O O . ASP A 1 103 ? -14.630 1.002 14.738 1.00 90.06 103 ASP A O 1
ATOM 796 N N . THR A 1 104 ? -13.274 -0.697 15.192 1.00 93.38 104 THR A N 1
ATOM 797 C CA . THR A 1 104 ? -12.370 0.161 15.974 1.00 93.38 104 THR A CA 1
ATOM 798 C C . THR A 1 104 ? -11.437 0.967 15.057 1.00 93.38 104 THR A C 1
ATOM 800 O O . THR A 1 104 ? -11.083 0.499 13.968 1.00 93.38 104 THR A O 1
ATOM 803 N N . PRO A 1 105 ? -10.958 2.156 15.470 1.00 92.12 105 PRO A N 1
ATOM 804 C CA . PRO A 1 105 ? -9.981 2.922 14.686 1.00 92.12 105 PRO A CA 1
ATOM 805 C C . PRO A 1 105 ? -8.713 2.113 14.375 1.00 92.12 105 PRO A C 1
ATOM 807 O O . PRO A 1 105 ? -8.185 2.160 13.267 1.00 92.12 105 PRO A O 1
ATOM 810 N N . ILE A 1 106 ? -8.270 1.288 15.331 1.00 94.62 106 ILE A N 1
ATOM 811 C CA . ILE A 1 106 ? -7.125 0.383 15.167 1.00 94.62 106 ILE A CA 1
ATOM 812 C C . ILE A 1 106 ? -7.401 -0.644 14.065 1.00 94.62 106 ILE A C 1
ATOM 814 O O . ILE A 1 106 ? -6.556 -0.838 13.192 1.00 94.62 106 ILE A O 1
ATOM 818 N N . MET A 1 107 ? -8.585 -1.266 14.060 1.00 94.94 107 MET A N 1
ATOM 819 C CA . MET A 1 107 ? -8.956 -2.217 13.010 1.00 94.94 107 MET A CA 1
ATOM 820 C C . MET A 1 107 ? -8.964 -1.551 11.630 1.00 94.94 107 MET A C 1
ATOM 822 O O . MET A 1 107 ? -8.433 -2.116 10.677 1.00 94.94 107 MET A O 1
ATOM 826 N N . ASN A 1 108 ? -9.473 -0.319 11.530 1.00 94.75 108 ASN A N 1
ATOM 827 C CA . ASN A 1 108 ? -9.420 0.454 10.290 1.00 94.75 108 ASN A CA 1
ATOM 828 C C . ASN A 1 108 ? -7.9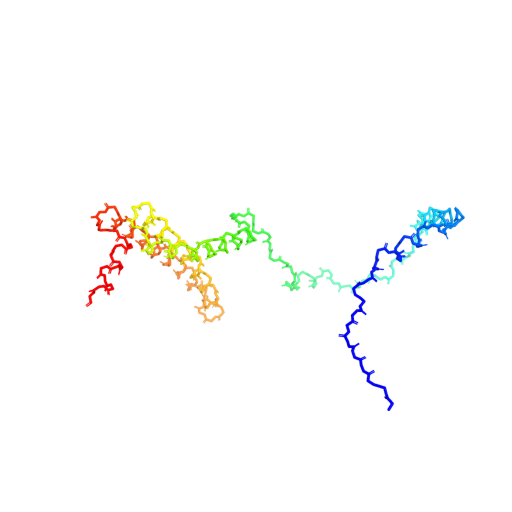74 0.655 9.801 1.00 94.75 108 ASN A C 1
ATOM 830 O O . ASN A 1 108 ? -7.705 0.454 8.617 1.00 94.75 108 ASN A O 1
ATOM 834 N N . PHE A 1 109 ? -7.024 0.971 10.693 1.00 95.56 109 PHE A N 1
ATOM 835 C CA . PHE A 1 109 ? -5.610 1.104 10.314 1.00 95.56 109 PHE A CA 1
ATOM 836 C C . PHE A 1 109 ? -5.009 -0.206 9.819 1.00 95.56 109 PHE A C 1
ATOM 838 O O . PHE A 1 109 ? -4.294 -0.203 8.815 1.00 95.56 109 PHE A O 1
ATOM 845 N N . ILE A 1 110 ? -5.303 -1.319 10.496 1.00 96.25 110 ILE A N 1
ATOM 846 C CA . ILE A 1 110 ? -4.809 -2.643 10.106 1.00 96.25 110 ILE A CA 1
ATOM 847 C C . ILE A 1 110 ? -5.357 -3.020 8.727 1.00 96.25 110 ILE A C 1
ATOM 849 O O . ILE A 1 110 ? -4.580 -3.403 7.855 1.00 96.25 110 ILE A O 1
ATOM 853 N N . VAL A 1 111 ? -6.666 -2.860 8.502 1.00 96.19 111 VAL A N 1
ATOM 854 C CA . VAL A 1 111 ? -7.320 -3.161 7.219 1.00 96.19 111 VAL A CA 1
ATOM 855 C C . VAL A 1 111 ? -6.750 -2.308 6.094 1.00 96.19 111 VAL A C 1
ATOM 857 O O . VAL A 1 111 ? -6.310 -2.856 5.085 1.00 96.19 111 VAL A O 1
ATOM 860 N N . VAL A 1 112 ? -6.694 -0.986 6.276 1.00 96.25 112 VAL A N 1
ATOM 861 C CA . VAL A 1 112 ? -6.155 -0.064 5.267 1.00 96.25 112 VAL A CA 1
ATOM 862 C C . VAL A 1 112 ? -4.704 -0.415 4.934 1.00 96.25 112 VAL A C 1
ATOM 864 O O . VAL A 1 112 ? -4.357 -0.554 3.765 1.00 96.25 112 VAL A O 1
ATOM 867 N N . THR A 1 113 ? -3.865 -0.637 5.948 1.00 96.62 113 THR A N 1
ATOM 868 C CA . THR A 1 113 ? -2.443 -0.951 5.745 1.00 96.62 113 THR A CA 1
ATOM 869 C C . THR A 1 113 ? -2.249 -2.298 5.056 1.00 96.62 113 THR A C 1
ATOM 871 O O . THR A 1 113 ? -1.487 -2.385 4.094 1.00 96.62 113 THR A O 1
ATOM 874 N N . ALA A 1 114 ? -2.951 -3.345 5.499 1.00 96.56 114 ALA A N 1
ATOM 875 C CA . ALA A 1 114 ? -2.840 -4.678 4.914 1.00 96.56 114 ALA A CA 1
ATOM 876 C C . ALA A 1 114 ? -3.289 -4.690 3.445 1.00 96.56 114 ALA A C 1
ATOM 878 O O . ALA A 1 114 ? -2.561 -5.189 2.585 1.00 96.56 114 ALA A O 1
ATOM 879 N N . VAL A 1 115 ? -4.443 -4.079 3.143 1.00 96.00 115 VAL A N 1
ATOM 880 C CA . VAL A 1 115 ? -4.982 -3.989 1.778 1.00 96.00 115 VAL A CA 1
ATOM 881 C C . VAL A 1 115 ? -4.057 -3.175 0.874 1.00 96.00 115 VAL A C 1
ATOM 883 O O . VAL A 1 115 ? -3.749 -3.620 -0.236 1.00 96.00 115 VAL A O 1
ATOM 886 N N . SER A 1 116 ? -3.571 -2.015 1.329 1.00 96.94 116 SER A N 1
ATOM 887 C CA . SER A 1 116 ? -2.640 -1.194 0.545 1.00 96.94 116 SER A CA 1
ATOM 888 C C . SER A 1 116 ? -1.313 -1.909 0.290 1.00 96.94 116 SER A C 1
ATOM 890 O O . SER A 1 116 ? -0.835 -1.901 -0.845 1.00 96.94 116 SER A O 1
ATOM 892 N N . MET A 1 117 ? -0.744 -2.581 1.297 1.00 96.25 117 MET A N 1
ATOM 893 C CA . MET A 1 117 ? 0.521 -3.305 1.143 1.00 96.25 117 MET A CA 1
ATOM 894 C C . MET A 1 117 ? 0.387 -4.503 0.197 1.00 96.25 117 MET A C 1
ATOM 896 O O . MET A 1 117 ? 1.215 -4.684 -0.697 1.00 96.25 117 MET A O 1
ATOM 900 N N . HIS A 1 118 ? -0.681 -5.292 0.349 1.00 96.44 118 HIS A N 1
ATOM 901 C CA . HIS A 1 118 ? -0.972 -6.421 -0.532 1.00 96.44 118 HIS A CA 1
ATOM 902 C C . HIS A 1 118 ? -1.163 -5.970 -1.985 1.00 96.44 118 HIS A C 1
ATOM 904 O O . HIS A 1 118 ? -0.587 -6.560 -2.901 1.00 96.44 118 HIS A O 1
ATOM 910 N N . SER A 1 119 ? -1.906 -4.877 -2.190 1.00 96.12 119 SER A N 1
ATOM 911 C CA . SER A 1 119 ? -2.142 -4.307 -3.519 1.00 96.12 119 SER A CA 1
ATOM 912 C C . SER A 1 119 ? -0.848 -3.799 -4.159 1.00 96.12 119 SER A C 1
ATOM 914 O O . SER A 1 119 ? -0.606 -4.062 -5.336 1.00 96.12 119 SER A O 1
ATOM 916 N N . TYR A 1 120 ? 0.009 -3.115 -3.389 1.00 96.62 120 TYR A N 1
ATOM 917 C CA . TYR A 1 120 ? 1.279 -2.568 -3.874 1.00 96.62 120 TYR A CA 1
ATOM 918 C C . TYR A 1 120 ? 2.195 -3.649 -4.463 1.00 96.62 120 TYR A C 1
ATOM 920 O O . TYR A 1 120 ? 2.690 -3.484 -5.581 1.00 96.62 120 TYR A O 1
ATOM 928 N N . TRP A 1 121 ? 2.386 -4.763 -3.747 1.00 95.50 121 TRP A N 1
ATOM 929 C CA . TRP A 1 121 ? 3.210 -5.877 -4.226 1.00 95.50 121 TRP A CA 1
ATOM 930 C C . TRP A 1 121 ? 2.530 -6.708 -5.310 1.00 95.50 121 TRP A C 1
ATOM 932 O O . TRP A 1 121 ? 3.183 -7.063 -6.292 1.00 95.50 121 TRP A O 1
ATOM 942 N N . GLY A 1 122 ? 1.227 -6.975 -5.176 1.00 95.06 122 GLY A N 1
ATOM 943 C CA . GLY A 1 122 ? 0.477 -7.746 -6.167 1.00 95.06 122 GLY A CA 1
ATOM 944 C C . GLY A 1 122 ? 0.526 -7.100 -7.551 1.00 95.06 122 GLY A C 1
ATOM 945 O O . GLY A 1 122 ? 0.835 -7.761 -8.542 1.00 95.06 122 GLY A O 1
ATOM 946 N N . PHE A 1 123 ? 0.309 -5.787 -7.621 1.00 95.50 123 PHE A N 1
ATOM 947 C CA . PHE A 1 123 ? 0.297 -5.073 -8.894 1.00 95.50 123 PHE A CA 1
ATOM 948 C C . PHE A 1 123 ? 1.705 -4.822 -9.464 1.00 95.50 123 PHE A C 1
ATOM 950 O O . PHE A 1 123 ? 1.871 -4.827 -10.681 1.00 95.50 123 PHE A O 1
ATOM 957 N N . ASP A 1 124 ? 2.745 -4.664 -8.628 1.00 94.25 124 ASP A N 1
ATOM 958 C CA . ASP A 1 124 ? 4.137 -4.618 -9.121 1.00 94.25 124 ASP A CA 1
ATOM 959 C C . ASP A 1 124 ? 4.520 -5.940 -9.816 1.00 94.25 124 ASP A C 1
ATOM 961 O O . ASP A 1 124 ? 5.260 -5.910 -10.800 1.00 94.25 124 ASP A O 1
ATOM 965 N N . GLY A 1 125 ? 3.962 -7.078 -9.379 1.00 93.38 125 GLY A N 1
ATOM 966 C CA . GLY A 1 125 ? 4.031 -8.357 -10.097 1.00 93.38 125 GLY A CA 1
ATOM 967 C C . GLY A 1 125 ? 3.342 -8.313 -11.465 1.00 93.38 125 GLY A C 1
ATOM 968 O O . GLY A 1 125 ? 3.974 -8.607 -12.477 1.00 93.38 125 GLY A O 1
ATOM 969 N N . VAL A 1 126 ? 2.092 -7.835 -11.520 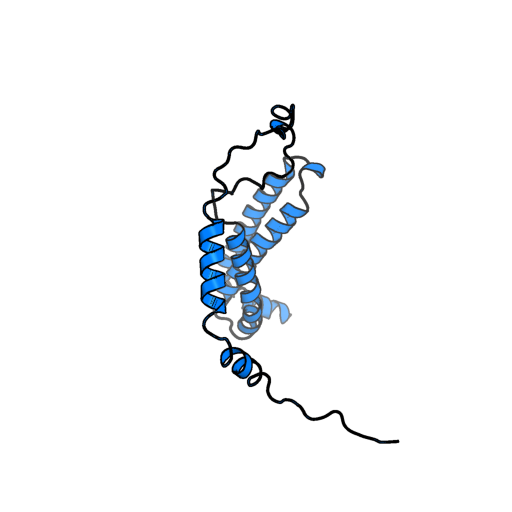1.00 94.94 126 VAL A N 1
ATOM 970 C CA . VAL A 1 126 ? 1.334 -7.676 -12.780 1.00 94.94 126 VAL A CA 1
ATOM 971 C C . VAL A 1 126 ? 2.098 -6.808 -13.787 1.00 94.94 126 VAL A C 1
ATOM 973 O O . VAL A 1 126 ? 2.228 -7.173 -14.954 1.00 94.94 126 VAL A O 1
ATOM 976 N N . ILE A 1 127 ? 2.662 -5.677 -13.349 1.00 94.12 127 ILE A N 1
ATOM 977 C CA . ILE A 1 127 ? 3.461 -4.808 -14.226 1.00 94.12 127 ILE A CA 1
ATOM 978 C C . ILE A 1 127 ? 4.672 -5.569 -14.778 1.00 94.12 127 ILE A C 1
ATOM 980 O O . ILE A 1 127 ? 4.943 -5.486 -15.974 1.00 94.12 127 ILE A O 1
ATOM 984 N N . LYS A 1 128 ? 5.390 -6.329 -13.944 1.00 91.19 128 LYS A N 1
ATOM 985 C CA . LYS A 1 128 ? 6.568 -7.093 -14.384 1.00 91.19 128 LYS A CA 1
ATOM 986 C C . LYS A 1 128 ? 6.225 -8.165 -15.417 1.00 91.19 128 LYS A C 1
ATOM 988 O O . LYS A 1 128 ? 6.996 -8.342 -16.358 1.00 91.19 128 LYS A O 1
ATOM 993 N N . ASP A 1 129 ? 5.083 -8.827 -15.263 1.00 93.00 129 ASP A N 1
ATOM 994 C CA . ASP A 1 129 ? 4.672 -9.924 -16.142 1.00 93.00 129 ASP A CA 1
ATOM 995 C C . ASP A 1 129 ? 4.204 -9.423 -17.517 1.00 93.00 129 ASP A C 1
ATOM 997 O O . ASP A 1 129 ? 4.517 -10.029 -18.544 1.00 93.00 129 ASP A O 1
ATOM 1001 N N . TYR A 1 130 ? 3.500 -8.286 -17.564 1.00 92.81 130 TYR A N 1
ATOM 1002 C CA . TYR A 1 130 ? 2.897 -7.786 -18.805 1.00 92.81 130 TYR A CA 1
ATOM 1003 C C . TYR A 1 130 ? 3.690 -6.672 -19.502 1.00 92.81 130 TYR A C 1
ATOM 1005 O O . TYR A 1 130 ? 3.603 -6.539 -20.725 1.00 92.81 130 TYR A O 1
ATOM 1013 N N . ALA A 1 131 ? 4.494 -5.883 -18.783 1.00 89.75 131 ALA A N 1
ATOM 1014 C CA . ALA A 1 131 ? 5.229 -4.743 -19.345 1.00 89.75 131 ALA A CA 1
ATOM 1015 C C . ALA A 1 131 ? 6.646 -5.114 -19.822 1.00 89.75 131 ALA A C 1
ATOM 1017 O O . ALA A 1 131 ? 7.611 -4.401 -19.556 1.00 89.75 131 ALA A O 1
ATOM 1018 N N . PHE A 1 132 ? 6.805 -6.237 -20.522 1.00 85.12 132 PHE A N 1
ATOM 1019 C CA . PHE A 1 132 ? 8.126 -6.721 -20.924 1.00 85.12 132 PHE A CA 1
ATOM 1020 C C . PHE A 1 132 ? 8.761 -5.889 -22.056 1.00 85.12 132 PHE A C 1
ATOM 1022 O O . PHE A 1 132 ? 8.139 -5.569 -23.074 1.00 85.12 132 PHE A O 1
ATOM 1029 N N . GLU A 1 133 ? 10.057 -5.598 -21.902 1.00 86.25 133 GLU A N 1
ATOM 1030 C CA . GLU A 1 133 ? 10.828 -4.691 -22.771 1.00 86.25 133 GLU A CA 1
ATOM 1031 C C . GLU A 1 133 ? 10.830 -5.115 -24.246 1.00 86.25 133 GLU A C 1
ATOM 1033 O O . GLU A 1 133 ? 10.837 -4.271 -25.140 1.00 86.25 133 GLU A O 1
ATOM 1038 N N . ARG A 1 134 ? 10.763 -6.426 -24.520 1.00 85.50 134 ARG A N 1
ATOM 1039 C CA . ARG A 1 134 ? 10.772 -6.970 -25.887 1.00 85.50 134 ARG A CA 1
ATOM 1040 C C . ARG A 1 134 ? 9.607 -6.460 -26.744 1.00 85.50 134 ARG A C 1
ATOM 1042 O O . ARG A 1 134 ? 9.766 -6.379 -27.958 1.00 85.50 134 ARG A O 1
ATOM 1049 N N . ARG A 1 135 ? 8.442 -6.156 -26.155 1.00 89.06 135 ARG A N 1
ATOM 1050 C CA . ARG A 1 135 ? 7.264 -5.696 -26.915 1.00 89.06 135 ARG A CA 1
ATOM 1051 C C . ARG A 1 135 ? 7.119 -4.182 -26.938 1.00 89.06 135 ARG A C 1
ATOM 1053 O O . ARG A 1 135 ? 6.717 -3.647 -27.966 1.00 89.06 135 ARG A O 1
ATOM 1060 N N . TYR A 1 136 ? 7.420 -3.518 -25.828 1.00 88.31 136 TYR A N 1
ATOM 1061 C CA . TYR A 1 136 ? 7.075 -2.108 -25.622 1.00 88.31 136 TYR A CA 1
ATOM 1062 C C . TYR A 1 136 ? 8.288 -1.176 -25.501 1.00 88.31 136 TYR A C 1
ATOM 1064 O O . TYR A 1 136 ? 8.129 0.027 -25.310 1.00 88.31 136 TYR A O 1
ATOM 1072 N N . GLY A 1 137 ? 9.501 -1.716 -25.626 1.00 90.12 137 GLY A N 1
ATOM 1073 C CA . GLY A 1 137 ? 10.742 -0.971 -25.465 1.00 90.12 137 GLY A CA 1
ATOM 1074 C C . GLY A 1 137 ? 11.175 -0.815 -23.999 1.00 90.12 137 GLY A C 1
ATOM 1075 O O . GLY A 1 137 ? 10.433 -1.156 -23.075 1.00 90.12 137 GLY A O 1
ATOM 1076 N N . PRO A 1 138 ? 12.392 -0.293 -23.767 1.00 90.25 138 PRO A N 1
ATOM 1077 C CA . PRO A 1 138 ? 13.009 -0.246 -22.438 1.00 90.25 138 PRO A CA 1
ATOM 1078 C C . PRO A 1 138 ? 12.438 0.850 -21.522 1.00 90.25 138 PRO A C 1
ATOM 1080 O O . PRO A 1 138 ? 12.646 0.817 -20.313 1.00 90.25 138 PRO A O 1
ATOM 1083 N N . ALA A 1 139 ? 11.723 1.836 -22.074 1.00 91.00 139 ALA A N 1
ATOM 1084 C CA . ALA A 1 139 ? 11.238 2.990 -21.316 1.00 91.00 139 ALA A CA 1
ATOM 1085 C C . ALA A 1 139 ? 9.927 2.725 -20.552 1.00 91.00 139 ALA A C 1
ATOM 1087 O O . ALA A 1 139 ? 9.691 3.340 -19.515 1.00 91.00 139 ALA A O 1
ATOM 1088 N N . LEU A 1 140 ? 9.074 1.809 -21.027 1.00 91.88 140 LEU A N 1
ATOM 1089 C CA . LEU A 1 140 ? 7.729 1.630 -20.466 1.00 91.88 140 LEU A CA 1
ATOM 1090 C C . LEU A 1 140 ? 7.758 1.086 -19.028 1.00 91.88 140 LEU A C 1
ATOM 1092 O O . LEU A 1 140 ? 7.080 1.618 -18.150 1.00 91.88 140 LEU A O 1
ATOM 1096 N N . MET A 1 141 ? 8.561 0.050 -18.778 1.00 91.75 141 MET A N 1
ATOM 1097 C CA . MET A 1 141 ? 8.673 -0.604 -17.470 1.00 91.75 141 MET A CA 1
ATOM 1098 C C . MET A 1 141 ? 9.047 0.375 -16.335 1.00 91.75 141 MET A C 1
ATOM 1100 O O . MET A 1 141 ? 8.320 0.429 -15.339 1.00 91.75 141 MET A O 1
ATOM 1104 N N . PRO A 1 142 ? 10.128 1.181 -16.428 1.00 92.25 142 PRO A N 1
ATOM 1105 C CA . PRO A 1 142 ? 10.479 2.111 -15.354 1.00 92.25 142 PRO A CA 1
ATOM 1106 C C . PRO A 1 142 ? 9.439 3.221 -15.156 1.00 92.25 142 PRO A C 1
ATOM 1108 O O . PRO A 1 142 ? 9.210 3.622 -14.012 1.00 92.25 142 PRO A O 1
ATOM 1111 N N . ILE A 1 143 ? 8.772 3.680 -16.224 1.00 95.19 143 ILE A N 1
ATOM 1112 C CA . ILE A 1 143 ? 7.699 4.682 -16.131 1.00 95.19 143 ILE A CA 1
ATOM 1113 C C . ILE A 1 143 ? 6.506 4.109 -15.363 1.00 95.19 143 ILE A C 1
ATOM 1115 O O . ILE A 1 143 ? 6.105 4.686 -14.353 1.00 95.19 143 ILE A O 1
ATOM 1119 N N . LEU A 1 144 ? 5.987 2.947 -15.778 1.00 95.38 144 LEU A N 1
ATOM 1120 C CA . LEU A 1 144 ? 4.839 2.306 -15.126 1.00 95.38 144 LEU A CA 1
ATOM 1121 C C . LEU A 1 144 ? 5.118 1.985 -13.660 1.00 95.38 144 LEU A C 1
ATOM 1123 O O . LEU A 1 144 ? 4.280 2.247 -12.801 1.00 95.38 144 LEU A O 1
ATOM 1127 N N . ARG A 1 145 ? 6.315 1.481 -13.345 1.00 94.25 145 ARG A N 1
ATOM 1128 C CA . ARG A 1 145 ? 6.696 1.204 -11.954 1.00 94.25 145 ARG A CA 1
ATOM 1129 C C . ARG A 1 145 ? 6.809 2.470 -11.113 1.00 94.25 145 ARG A C 1
ATOM 1131 O O . ARG A 1 145 ? 6.505 2.432 -9.925 1.00 94.25 145 ARG A O 1
ATOM 1138 N N . THR A 1 146 ? 7.262 3.580 -11.688 1.00 95.88 146 THR A N 1
ATOM 11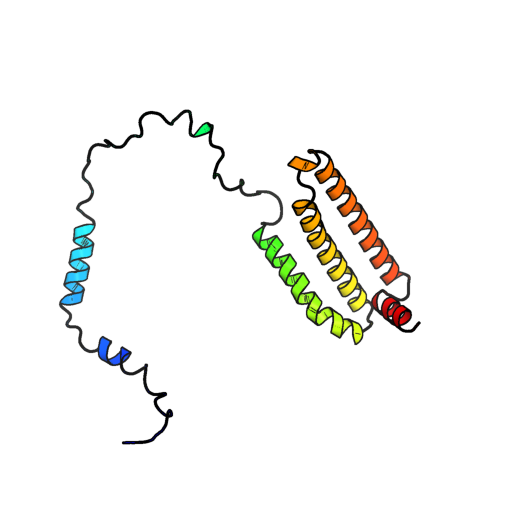39 C CA . THR A 1 146 ? 7.349 4.862 -10.969 1.00 95.88 146 THR A CA 1
ATOM 1140 C C . THR A 1 146 ? 5.963 5.445 -10.732 1.00 95.88 146 THR A C 1
ATOM 1142 O O . THR A 1 146 ? 5.645 5.819 -9.605 1.00 95.88 146 THR A O 1
ATOM 1145 N N . LEU A 1 147 ? 5.114 5.436 -11.761 1.00 96.81 147 LEU A N 1
ATOM 1146 C CA . LEU A 1 147 ? 3.721 5.851 -11.660 1.00 96.81 147 LEU A CA 1
ATOM 1147 C C . LEU A 1 147 ? 2.970 5.030 -10.607 1.00 96.81 147 LEU A C 1
ATOM 1149 O O . LEU A 1 147 ? 2.301 5.605 -9.753 1.00 96.81 147 LEU A O 1
ATOM 1153 N N . TRP A 1 148 ? 3.133 3.704 -10.625 1.00 96.88 148 TRP A N 1
ATOM 1154 C CA . TRP A 1 148 ? 2.516 2.812 -9.647 1.00 96.88 148 TRP A CA 1
ATOM 1155 C C . TRP A 1 148 ? 2.931 3.158 -8.217 1.00 96.88 148 TRP A C 1
ATOM 1157 O O . TRP A 1 148 ? 2.068 3.330 -7.365 1.00 96.88 148 TRP A O 1
ATOM 1167 N N . LYS A 1 149 ? 4.230 3.360 -7.956 1.00 96.50 149 LYS A N 1
ATOM 1168 C CA . LYS A 1 149 ? 4.719 3.759 -6.624 1.00 96.50 149 LYS A CA 1
ATOM 1169 C C . LYS A 1 149 ? 4.083 5.055 -6.129 1.00 96.50 149 LYS A C 1
ATOM 1171 O O . LYS A 1 149 ? 3.679 5.120 -4.972 1.00 96.50 149 LYS A O 1
ATOM 1176 N N . ILE A 1 150 ? 3.995 6.068 -6.993 1.00 98.00 150 ILE A N 1
ATOM 1177 C CA . ILE A 1 150 ? 3.383 7.357 -6.645 1.00 98.00 150 ILE A CA 1
ATOM 1178 C C . ILE A 1 150 ? 1.894 7.159 -6.357 1.00 98.00 150 ILE A C 1
ATOM 1180 O O . ILE A 1 150 ? 1.417 7.568 -5.303 1.00 98.00 150 ILE A O 1
ATOM 1184 N N . MET A 1 151 ? 1.175 6.474 -7.246 1.00 97.25 151 MET A N 1
ATOM 1185 C CA . MET A 1 151 ? -0.261 6.241 -7.103 1.00 97.25 151 MET A CA 1
ATOM 1186 C C . MET A 1 151 ? -0.594 5.419 -5.852 1.00 97.25 151 MET A C 1
ATOM 1188 O O . MET A 1 151 ? -1.512 5.780 -5.119 1.00 97.25 151 MET A O 1
ATOM 1192 N N . SER A 1 152 ? 0.165 4.359 -5.556 1.00 97.38 152 SER A N 1
ATOM 1193 C CA . SER A 1 152 ? -0.006 3.578 -4.325 1.00 97.38 152 SER A CA 1
ATOM 1194 C C . SER A 1 152 ? 0.297 4.403 -3.075 1.00 97.38 152 SER A C 1
ATOM 1196 O O . SER A 1 152 ? -0.445 4.312 -2.101 1.00 97.38 152 SER A O 1
ATOM 1198 N N . GLY A 1 153 ? 1.348 5.231 -3.100 1.00 97.44 153 GLY A N 1
ATOM 1199 C CA . GLY A 1 153 ? 1.688 6.126 -1.993 1.00 97.44 153 GLY A CA 1
ATOM 1200 C C . GLY A 1 153 ? 0.594 7.161 -1.725 1.00 97.44 153 GLY A C 1
ATOM 1201 O O . GLY A 1 153 ? 0.155 7.311 -0.587 1.00 97.44 153 GLY A O 1
ATOM 1202 N N . CYS A 1 154 ? 0.097 7.821 -2.774 1.00 97.94 154 CYS A N 1
ATOM 1203 C CA . CYS A 1 154 ? -1.017 8.763 -2.681 1.00 97.94 154 CYS A CA 1
ATOM 1204 C C . CYS A 1 154 ? -2.312 8.082 -2.216 1.00 97.94 154 CYS A C 1
ATOM 1206 O O . CYS A 1 154 ? -2.996 8.615 -1.347 1.00 97.94 154 CYS A O 1
ATOM 1208 N N . GLY A 1 155 ? -2.633 6.897 -2.745 1.00 96.88 155 GLY A N 1
ATOM 1209 C CA . GLY A 1 155 ? -3.813 6.130 -2.341 1.00 96.88 155 GLY A CA 1
ATOM 1210 C C . GLY A 1 155 ? -3.768 5.722 -0.869 1.00 96.88 155 GLY A C 1
ATOM 1211 O O . GLY A 1 155 ? -4.741 5.919 -0.145 1.00 96.88 155 GLY A O 1
ATOM 1212 N N . PHE A 1 156 ? -2.621 5.230 -0.394 1.00 97.50 156 PHE A N 1
ATOM 1213 C CA . PHE A 1 156 ? -2.436 4.894 1.018 1.00 97.50 156 PHE A CA 1
ATOM 1214 C C . PHE A 1 156 ? -2.519 6.132 1.920 1.00 97.50 156 PHE A C 1
ATOM 1216 O O . PHE A 1 156 ? -3.218 6.103 2.930 1.00 97.50 156 PHE A O 1
ATOM 1223 N N . ALA A 1 157 ? -1.881 7.243 1.536 1.00 97.50 157 ALA A N 1
ATOM 1224 C CA . ALA A 1 157 ? -1.968 8.500 2.276 1.00 97.50 157 ALA A CA 1
ATOM 1225 C C . ALA A 1 157 ? -3.412 9.027 2.356 1.00 97.50 157 ALA A C 1
ATOM 1227 O O . ALA A 1 157 ? -3.842 9.468 3.419 1.00 97.50 157 ALA A O 1
ATOM 1228 N N . GLY A 1 158 ? -4.178 8.925 1.266 1.00 96.88 158 GLY A N 1
ATOM 1229 C CA . GLY A 1 158 ? -5.595 9.288 1.238 1.00 96.88 158 GLY A CA 1
ATOM 1230 C C . GLY A 1 158 ? -6.443 8.422 2.171 1.00 96.88 158 GLY A C 1
ATOM 1231 O O . GLY A 1 158 ? -7.240 8.952 2.941 1.00 96.88 158 GLY A O 1
ATOM 1232 N N . LEU A 1 159 ? -6.229 7.101 2.173 1.00 96.25 159 LEU A N 1
ATOM 1233 C CA . LEU A 1 159 ? -6.935 6.190 3.081 1.00 96.25 159 LEU A CA 1
ATOM 1234 C C . LEU A 1 159 ? -6.564 6.424 4.552 1.00 96.25 159 LEU A C 1
ATOM 1236 O O . LEU A 1 159 ? -7.434 6.354 5.419 1.00 96.25 159 LEU A O 1
ATOM 1240 N N . LEU A 1 160 ? -5.298 6.738 4.848 1.00 96.12 160 LEU A N 1
ATOM 1241 C CA . LEU A 1 160 ? -4.883 7.131 6.195 1.00 96.12 160 LEU A CA 1
ATOM 1242 C C . LEU A 1 160 ? -5.538 8.447 6.618 1.00 96.12 160 LEU A C 1
ATOM 1244 O O . LEU A 1 160 ? -6.073 8.529 7.721 1.00 96.12 160 LEU A O 1
ATOM 1248 N N . TYR A 1 161 ? -5.536 9.456 5.744 1.00 96.31 161 TYR A N 1
ATOM 1249 C CA . TYR A 1 161 ? -6.187 10.737 6.011 1.00 96.31 161 TYR A CA 1
ATOM 1250 C C . TYR A 1 161 ? -7.681 10.555 6.299 1.00 96.31 161 TYR A C 1
ATOM 1252 O O . TYR A 1 161 ? -8.178 11.103 7.281 1.00 96.31 161 TYR A O 1
ATOM 1260 N N . PHE A 1 162 ? -8.365 9.731 5.502 1.00 95.88 162 PHE A N 1
ATOM 1261 C CA . PHE A 1 162 ? -9.771 9.377 5.687 1.00 95.88 162 PHE A CA 1
ATOM 1262 C C . PHE A 1 162 ? -10.029 8.660 7.020 1.00 95.88 162 PHE A C 1
ATOM 1264 O O . PHE A 1 162 ? -11.034 8.904 7.676 1.00 95.88 162 PHE A O 1
ATOM 1271 N N . ASN A 1 163 ? -9.106 7.804 7.463 1.00 94.69 163 ASN A N 1
ATOM 1272 C CA . ASN A 1 163 ? -9.227 7.129 8.754 1.00 94.69 163 ASN A CA 1
ATOM 1273 C C . ASN A 1 163 ? -9.050 8.087 9.949 1.00 94.69 163 ASN A C 1
ATOM 1275 O O . ASN A 1 163 ? -9.683 7.904 10.981 1.00 94.69 163 ASN A O 1
ATOM 1279 N N . PHE A 1 164 ? -8.207 9.117 9.822 1.00 93.56 164 PHE A N 1
ATOM 1280 C CA . PHE A 1 164 ? -7.989 10.091 10.899 1.00 93.56 164 PHE A CA 1
ATOM 1281 C C . PHE A 1 164 ? -9.016 11.229 10.937 1.00 93.56 164 PHE A C 1
ATOM 1283 O O . PHE A 1 164 ? -9.306 11.730 12.020 1.00 93.56 164 PHE A O 1
ATOM 1290 N N . ASN A 1 165 ? -9.520 11.674 9.783 1.00 94.94 165 ASN A N 1
ATOM 1291 C CA . ASN A 1 165 ? -10.314 12.906 9.670 1.00 94.94 165 ASN A CA 1
ATOM 1292 C C . ASN A 1 165 ? -11.785 12.667 9.297 1.00 94.94 165 ASN A C 1
ATOM 1294 O O . ASN A 1 165 ? -12.549 13.627 9.249 1.00 94.94 165 ASN A O 1
ATOM 1298 N N . ASP A 1 166 ? -12.186 11.424 9.027 1.00 94.25 166 ASP A N 1
ATOM 1299 C CA . ASP A 1 166 ? -13.547 11.064 8.617 1.00 94.25 166 ASP A CA 1
ATOM 1300 C C . ASP A 1 166 ? -14.063 9.838 9.406 1.00 94.25 166 ASP A C 1
ATOM 1302 O O . ASP A 1 166 ? -13.478 9.428 10.408 1.00 94.25 166 ASP A O 1
ATOM 1306 N N . VAL A 1 167 ? -15.179 9.235 8.978 1.00 91.88 167 VAL A N 1
ATOM 1307 C CA . VAL A 1 167 ? -15.878 8.134 9.670 1.00 91.88 167 VAL A CA 1
ATOM 1308 C C . VAL A 1 167 ? -15.082 6.823 9.780 1.00 91.88 167 VAL A C 1
ATOM 1310 O O . VAL A 1 167 ? -15.497 5.922 10.514 1.00 91.88 167 VAL A O 1
ATOM 1313 N N . GLY A 1 168 ? -13.985 6.681 9.032 1.00 93.06 168 GLY A N 1
ATOM 1314 C CA . GLY A 1 168 ? -13.193 5.454 8.939 1.00 93.06 168 GLY A CA 1
ATOM 1315 C C . GLY A 1 168 ? -13.617 4.525 7.795 1.00 93.06 168 GLY A C 1
ATOM 1316 O O . GLY A 1 168 ? -14.777 4.483 7.382 1.00 93.06 168 GLY A O 1
ATOM 1317 N N . PHE A 1 169 ? -12.652 3.771 7.260 1.00 94.25 169 PHE A N 1
ATOM 1318 C CA . PHE A 1 169 ? -12.806 2.956 6.047 1.00 94.25 169 PHE A CA 1
ATOM 1319 C C . PHE A 1 169 ? -13.900 1.883 6.159 1.00 94.25 169 PHE A C 1
ATOM 1321 O O . PHE A 1 169 ? -14.763 1.780 5.292 1.00 94.25 169 PHE A O 1
ATOM 1328 N N . ILE A 1 170 ? -13.896 1.099 7.235 1.00 94.81 170 ILE A N 1
ATOM 1329 C CA . ILE A 1 170 ? -14.830 -0.013 7.444 1.00 94.81 170 ILE A CA 1
ATOM 1330 C C . ILE A 1 170 ? -16.256 0.520 7.615 1.00 94.81 170 ILE A C 1
ATOM 1332 O O . ILE A 1 170 ? -17.184 0.049 6.956 1.00 94.81 170 ILE A O 1
ATOM 1336 N N . THR A 1 171 ? -16.425 1.555 8.441 1.00 94.06 171 THR A N 1
ATOM 1337 C CA . THR A 1 171 ? -17.714 2.227 8.643 1.00 94.06 171 THR A CA 1
ATOM 1338 C C . THR A 1 171 ? -18.238 2.827 7.340 1.00 94.06 171 THR A C 1
ATOM 1340 O O . THR A 1 171 ? -19.432 2.736 7.059 1.00 94.06 171 THR A O 1
ATOM 1343 N N . ALA A 1 172 ? -17.365 3.412 6.515 1.00 94.62 172 ALA A N 1
ATOM 1344 C CA . ALA A 1 172 ? -17.744 3.953 5.214 1.00 94.62 172 ALA A CA 1
ATOM 1345 C C . ALA A 1 172 ? -18.257 2.865 4.263 1.00 94.62 172 ALA A C 1
ATOM 1347 O O . ALA A 1 172 ? -19.303 3.048 3.645 1.00 94.62 172 ALA A O 1
ATOM 1348 N N . VAL A 1 173 ? -17.587 1.708 4.203 1.00 94.25 173 VAL A N 1
ATOM 1349 C CA . VAL A 1 173 ? -18.054 0.556 3.414 1.00 94.25 173 VAL A CA 1
ATOM 1350 C C . VAL A 1 173 ? -19.411 0.057 3.918 1.00 94.25 173 VAL A C 1
ATOM 1352 O O . VAL A 1 173 ? -20.305 -0.191 3.112 1.00 94.25 173 VAL A O 1
ATOM 1355 N N . LYS A 1 174 ? -19.611 -0.026 5.240 1.00 93.88 174 LYS A N 1
ATOM 1356 C CA . LYS A 1 174 ? -20.903 -0.412 5.834 1.00 93.88 174 LYS A CA 1
ATOM 1357 C C . LYS A 1 174 ? -22.024 0.560 5.470 1.00 93.88 174 LYS A C 1
ATOM 1359 O O . LYS A 1 174 ? -23.110 0.123 5.107 1.00 93.88 174 LYS A O 1
ATOM 1364 N N . LYS A 1 175 ? -21.758 1.868 5.527 1.00 94.19 175 LYS A N 1
ATOM 1365 C CA . LYS A 1 175 ? -22.717 2.905 5.116 1.00 94.19 175 LYS A CA 1
ATOM 1366 C C . LYS A 1 175 ? -23.033 2.832 3.625 1.00 94.19 175 LYS A C 1
ATOM 1368 O O . LYS A 1 175 ? -24.191 2.964 3.261 1.00 94.19 175 LYS A O 1
ATOM 1373 N N . LEU A 1 176 ? -22.025 2.592 2.787 1.00 95.12 176 LEU A N 1
ATOM 1374 C CA . LEU A 1 176 ? -22.197 2.448 1.342 1.00 95.12 176 LEU A CA 1
ATOM 1375 C C . LEU A 1 176 ? -23.038 1.217 0.980 1.00 95.12 176 LEU A C 1
ATOM 1377 O O . LEU A 1 176 ? -23.793 1.270 0.019 1.00 95.12 176 LEU A O 1
ATOM 1381 N N . TRP A 1 177 ? -22.940 0.136 1.757 1.00 94.81 177 TRP A N 1
ATOM 1382 C CA . TRP A 1 177 ? -23.761 -1.066 1.577 1.00 94.81 177 TRP A CA 1
ATOM 1383 C C . TRP A 1 177 ? -25.200 -0.918 2.096 1.00 94.81 177 TRP A C 1
ATOM 1385 O O . TRP A 1 177 ? -26.072 -1.697 1.730 1.00 94.81 177 TRP A O 1
ATOM 1395 N N . ALA A 1 178 ? -25.449 0.046 2.983 1.00 93.69 178 ALA A N 1
ATOM 1396 C CA . ALA A 1 178 ? -26.774 0.307 3.542 1.00 93.69 178 ALA A CA 1
ATOM 1397 C C . ALA A 1 178 ? -27.637 1.246 2.673 1.00 93.69 178 ALA A C 1
ATOM 1399 O O . ALA A 1 178 ? -28.774 1.526 3.054 1.00 93.69 178 ALA A O 1
ATOM 1400 N N . LEU A 1 179 ? -27.085 1.749 1.562 1.00 87.56 179 LEU A N 1
ATOM 1401 C CA . LEU A 1 179 ? -27.799 2.506 0.528 1.00 87.56 179 LEU A CA 1
ATOM 1402 C C . LEU A 1 179 ? -28.621 1.567 -0.360 1.00 87.56 179 LEU A C 1
ATOM 1404 O O . LEU A 1 179 ? -29.757 1.963 -0.700 1.00 87.56 179 LEU A O 1
#

Organism: Schistosoma japonicum (NCBI:txid6182)

Foldseek 3Di:
DDDDDDDDDPDDPPVVVVVVPPDDDPVVVVVVVVVVVVVVPPPPDDDDCPPDPDDDPPVVVVPPDDDDPPQPPDDDGPVVVVVVLVVLVVVVVVLVVVLLVDVDLVSLLSNLVSVLVNCLVVVLVVLVVPVDCVPPHDPRSVVVNVVSVVVSVVSSVVLVCCSVPHPGDSVVVVVVVVD

Radius of gyration: 32.88 Å; chains: 1; bounding box: 76×84×45 Å

pLDDT: mean 76.92, std 21.01, range [34.22, 98.0]

InterPro domains:
  IPR007992 Succinate dehydrogenase [ubiquinone] cytochrome b small subunit, CybS [PTHR13337] (59-178)
  IPR007992 Succinate dehydrogenase [ubiquinone] cytochrome b small subunit, CybS [cd03496] (76-178)
  IPR034804 Fumarate reductase/succinate dehydrogenase, transmembrane subunit [G3DSA:1.20.1300.10] (55-179)

Secondary structure (DSSP, 8-state):
------------HHHHHHHTTS---THHHHHHHHHHHHTTSS-----------SS-TTTTTT--SS-PPPP--SSS-HHHHHHHHHHHHHHHHHHHHHHHH---HHHHHHHHHHHHHHHHHHHHHHHHHH--HHHH-TTHHHHHHHHHHHHHHHHHHHHHHHHHHSS-HHHHHHHHHT-

Sequence (179 aa):
MIYSTHSEIFGNRNTLVKALFDTAPTSIMLAYYQCRLLSSRLTAGSIISVCRPITQGRVLKAMKLGTAPAVQKTGLLPSVHWTIERIIATGMLPLYPIALYMDTPIMNFIVVTAVSMHSYWGFDGVIKDYAFERRYGPALMPILRTLWKIMSGCGFAGLLYFNFNDVGFITAVKKLWAL